Protein AF-A0A962FV79-F1 (afdb_monomer_lite)

Sequence (86 aa):
MAKSLGNLKYDQLQEFLRLLAQKLKDDSLKDAKRGRIKLATELNQAATHICAATEHIGKAWLVCKPYMGDAPSNMTQPLHIDKEIS

Secondary structure (DSSP, 8-state):
-HHHHHTS-HHHHHHHHHHHHHHHHHHHHHHHHTT-HHHHHHHHHHHHHHHHHHHHHHHHHHHHGGGSS-S-S-------------

Structure (mmCIF, N/CA/C/O backbone):
data_AF-A0A962FV79-F1
#
_entry.id   AF-A0A962FV79-F1
#
loop_
_atom_site.group_PDB
_atom_site.id
_atom_site.type_symbol
_atom_site.label_atom_id
_atom_site.label_alt_id
_atom_site.label_comp_id
_atom_site.label_asym_id
_atom_site.label_entity_id
_atom_site.label_seq_id
_atom_site.pdbx_PDB_ins_code
_atom_site.Cartn_x
_atom_site.Cartn_y
_atom_site.Cartn_z
_atom_site.occupancy
_atom_site.B_iso_or_equiv
_atom_site.auth_seq_id
_atom_site.auth_comp_id
_atom_site.auth_asym_id
_atom_site.auth_atom_id
_atom_site.pdbx_PDB_model_num
ATOM 1 N N . MET A 1 1 ? 17.160 6.716 2.424 1.00 57.28 1 MET A N 1
ATOM 2 C CA . MET A 1 1 ? 16.080 5.723 2.221 1.00 57.28 1 MET A CA 1
ATOM 3 C C . MET A 1 1 ? 15.347 5.886 0.895 1.00 57.28 1 MET A C 1
ATOM 5 O O . MET A 1 1 ? 15.328 4.927 0.144 1.00 57.28 1 MET A O 1
ATOM 9 N N . ALA A 1 2 ? 14.798 7.058 0.543 1.00 59.62 2 ALA A N 1
ATOM 10 C CA . ALA A 1 2 ? 14.125 7.227 -0.758 1.00 59.62 2 ALA A CA 1
ATOM 11 C C . ALA A 1 2 ? 15.049 6.941 -1.961 1.00 59.62 2 ALA A C 1
ATOM 13 O O . ALA A 1 2 ? 14.668 6.218 -2.869 1.00 59.62 2 ALA A O 1
ATOM 14 N N . LYS A 1 3 ? 16.306 7.412 -1.916 1.00 57.88 3 LYS A N 1
ATOM 15 C CA . LYS A 1 3 ? 17.314 7.129 -2.957 1.00 57.88 3 LYS A CA 1
ATOM 16 C C . LYS A 1 3 ? 17.665 5.639 -3.084 1.00 57.88 3 LYS A C 1
ATOM 18 O O . LYS A 1 3 ? 17.866 5.158 -4.185 1.00 57.88 3 LYS A O 1
ATOM 23 N N . SER A 1 4 ? 17.715 4.903 -1.971 1.00 55.75 4 SER A N 1
ATOM 24 C CA . SER A 1 4 ? 18.035 3.468 -1.976 1.00 55.75 4 SER A CA 1
ATOM 25 C C . SER A 1 4 ? 16.849 2.606 -2.418 1.00 55.75 4 SER A C 1
ATOM 27 O O . SER A 1 4 ? 17.056 1.597 -3.075 1.00 55.75 4 SER A O 1
ATOM 29 N N . LEU A 1 5 ? 15.615 3.026 -2.113 1.00 56.62 5 LEU A N 1
ATOM 30 C CA . LEU A 1 5 ? 14.391 2.429 -2.665 1.00 56.62 5 LEU A CA 1
ATOM 31 C C . LEU A 1 5 ? 14.213 2.764 -4.153 1.00 56.62 5 LEU A C 1
ATOM 33 O O . LEU A 1 5 ? 13.713 1.933 -4.894 1.00 56.62 5 LEU A O 1
ATOM 37 N N . GLY A 1 6 ? 14.658 3.941 -4.603 1.00 56.19 6 GLY A N 1
ATOM 38 C CA . GLY A 1 6 ? 14.662 4.327 -6.019 1.00 56.19 6 GLY A CA 1
ATOM 39 C C . GLY A 1 6 ? 15.690 3.579 -6.876 1.00 56.19 6 GLY A C 1
ATOM 40 O O . GLY A 1 6 ? 15.553 3.563 -8.092 1.00 56.19 6 GLY A O 1
ATOM 41 N N . ASN A 1 7 ? 16.686 2.939 -6.251 1.00 59.62 7 ASN A N 1
ATOM 42 C CA . ASN A 1 7 ? 17.612 2.026 -6.929 1.00 59.62 7 ASN A CA 1
ATOM 43 C C . ASN A 1 7 ? 17.031 0.616 -7.114 1.00 59.62 7 ASN A C 1
ATOM 45 O O . ASN A 1 7 ? 17.650 -0.201 -7.796 1.00 59.62 7 ASN A O 1
ATOM 49 N N . LEU A 1 8 ? 15.878 0.307 -6.508 1.00 64.25 8 LEU A N 1
ATOM 50 C CA . LEU A 1 8 ? 15.142 -0.895 -6.877 1.00 64.25 8 LEU A CA 1
ATOM 51 C C . LEU A 1 8 ? 14.645 -0.720 -8.306 1.00 64.25 8 LEU A C 1
ATOM 53 O O . LEU A 1 8 ? 14.095 0.327 -8.659 1.00 64.25 8 LEU A O 1
ATOM 57 N N . LYS A 1 9 ? 14.803 -1.765 -9.120 1.00 73.50 9 LYS A N 1
ATOM 58 C CA . LYS A 1 9 ? 14.092 -1.821 -10.394 1.00 73.50 9 LYS A CA 1
ATOM 59 C C . LYS A 1 9 ? 12.590 -1.697 -10.101 1.00 73.50 9 LYS A C 1
ATOM 61 O O . LYS A 1 9 ? 12.107 -2.094 -9.034 1.00 73.50 9 LYS A O 1
ATOM 66 N N . TYR A 1 10 ? 11.849 -1.075 -11.015 1.00 78.12 10 TYR A N 1
ATOM 67 C CA . TYR A 1 10 ? 10.443 -0.750 -10.773 1.00 78.12 10 TYR A CA 1
ATOM 68 C C . TYR A 1 10 ? 9.582 -1.994 -10.477 1.00 78.12 10 TYR A C 1
ATOM 70 O O . TYR A 1 10 ? 8.592 -1.873 -9.763 1.00 78.12 10 TYR A O 1
ATOM 78 N N . ASP A 1 11 ? 9.986 -3.181 -10.938 1.00 75.94 11 ASP A N 1
ATOM 79 C CA . ASP A 1 11 ? 9.382 -4.475 -10.595 1.00 75.94 11 ASP A CA 1
ATOM 80 C C . ASP A 1 11 ? 9.544 -4.839 -9.105 1.00 75.94 11 ASP A C 1
ATOM 82 O O . ASP A 1 11 ? 8.579 -5.216 -8.442 1.00 75.94 11 ASP A O 1
ATOM 86 N N . GLN A 1 12 ? 10.737 -4.663 -8.540 1.00 84.94 12 GLN A N 1
ATOM 87 C CA . GLN A 1 12 ? 11.020 -4.911 -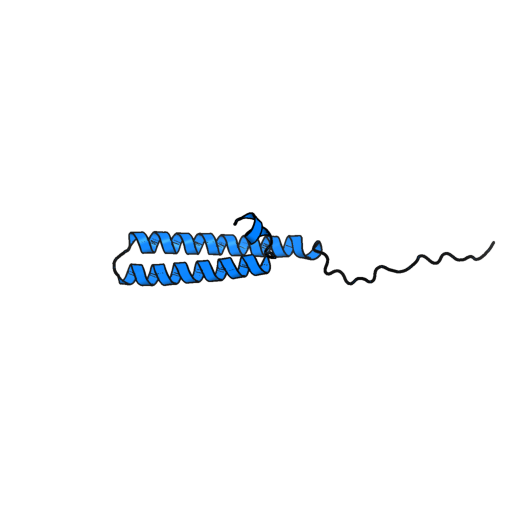7.126 1.00 84.94 12 GLN A CA 1
ATOM 88 C C . GLN A 1 12 ? 10.300 -3.904 -6.224 1.00 84.94 12 GLN A C 1
ATOM 90 O O . GLN A 1 12 ? 9.778 -4.271 -5.170 1.00 84.94 12 GLN A O 1
ATOM 95 N N . LEU A 1 13 ? 10.243 -2.635 -6.640 1.00 89.12 13 LEU A N 1
ATOM 96 C CA . LEU A 1 13 ? 9.482 -1.612 -5.924 1.00 89.12 13 LEU A CA 1
ATOM 97 C C . LEU A 1 13 ? 7.977 -1.909 -5.969 1.00 89.12 13 LEU A C 1
ATOM 99 O O . LEU A 1 13 ? 7.300 -1.786 -4.949 1.00 89.12 13 LEU A O 1
ATOM 103 N N . GLN A 1 14 ? 7.460 -2.332 -7.125 1.00 90.62 14 GLN A N 1
ATOM 104 C CA . GLN A 1 14 ? 6.067 -2.745 -7.281 1.00 90.62 14 GLN A CA 1
ATOM 105 C C . GLN A 1 14 ? 5.729 -3.905 -6.335 1.00 90.62 14 GLN A C 1
ATOM 107 O O . GLN A 1 14 ? 4.726 -3.850 -5.623 1.00 90.62 14 GLN A O 1
ATOM 112 N N . GLU A 1 15 ? 6.586 -4.924 -6.270 1.00 90.31 15 GLU A N 1
ATOM 113 C CA . GLU A 1 15 ? 6.370 -6.073 -5.389 1.00 90.31 15 GLU A CA 1
ATOM 114 C C . GLU A 1 15 ? 6.407 -5.682 -3.905 1.00 90.31 15 GLU A C 1
ATOM 116 O O . GLU A 1 15 ? 5.531 -6.077 -3.132 1.00 90.31 15 GLU A O 1
ATOM 121 N N . PHE A 1 16 ? 7.359 -4.836 -3.504 1.00 92.75 16 PHE A N 1
ATOM 122 C CA . PHE A 1 16 ? 7.417 -4.316 -2.138 1.00 92.75 16 PHE A CA 1
ATOM 123 C C . PHE A 1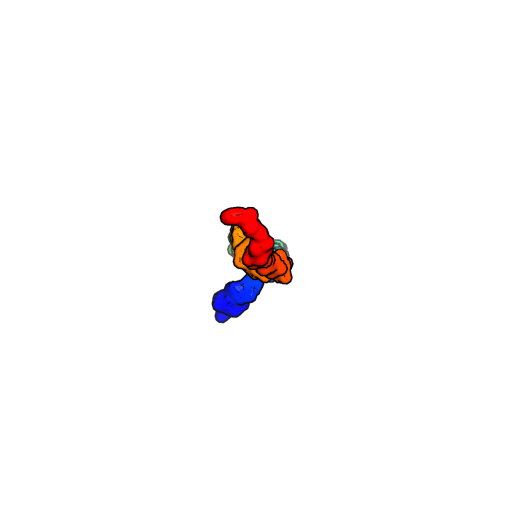 16 ? 6.129 -3.579 -1.743 1.00 92.75 16 PHE A C 1
ATOM 125 O O . PHE A 1 16 ? 5.565 -3.840 -0.677 1.00 92.75 16 PHE A O 1
ATOM 132 N N . LEU A 1 17 ? 5.639 -2.676 -2.597 1.00 94.75 17 LEU A N 1
ATOM 133 C CA . LEU A 1 17 ? 4.429 -1.902 -2.314 1.00 94.75 17 LEU A CA 1
ATOM 134 C C . LEU A 1 17 ? 3.181 -2.790 -2.265 1.00 94.75 17 LEU A C 1
ATOM 136 O O . LEU A 1 17 ? 2.339 -2.599 -1.385 1.00 94.75 17 LEU A O 1
ATOM 140 N N . ARG A 1 18 ? 3.095 -3.811 -3.126 1.00 95.81 18 ARG A N 1
ATOM 141 C CA . ARG A 1 18 ? 2.024 -4.817 -3.089 1.00 95.81 18 ARG A CA 1
ATOM 142 C C . ARG A 1 18 ? 1.987 -5.549 -1.746 1.00 95.81 18 ARG A C 1
ATOM 144 O O . ARG A 1 18 ? 0.927 -5.649 -1.127 1.00 95.81 18 ARG A O 1
ATOM 151 N N . LEU A 1 19 ? 3.139 -6.035 -1.279 1.00 97.25 19 LEU A N 1
ATOM 152 C CA . LEU A 1 19 ? 3.254 -6.735 0.005 1.00 97.25 19 LEU A CA 1
ATOM 153 C C . LEU A 1 19 ? 2.920 -5.816 1.187 1.00 97.25 19 LEU A C 1
ATOM 155 O O . LEU A 1 19 ? 2.218 -6.224 2.116 1.00 97.25 19 LEU A O 1
ATOM 159 N N . LEU A 1 20 ? 3.370 -4.560 1.140 1.00 97.38 20 LEU A N 1
ATOM 160 C CA . LEU A 1 20 ? 3.063 -3.561 2.160 1.00 97.38 20 LEU A CA 1
ATOM 161 C C . LEU A 1 20 ? 1.560 -3.249 2.221 1.00 97.38 20 LEU A C 1
ATOM 163 O O . LEU A 1 20 ? 0.984 -3.253 3.310 1.00 97.38 20 LEU A O 1
ATOM 167 N N . ALA A 1 21 ? 0.912 -3.030 1.073 1.00 98.44 21 ALA A N 1
ATOM 168 C CA . ALA A 1 21 ? -0.530 -2.800 1.001 1.00 98.44 21 ALA A CA 1
ATOM 169 C C . ALA A 1 21 ?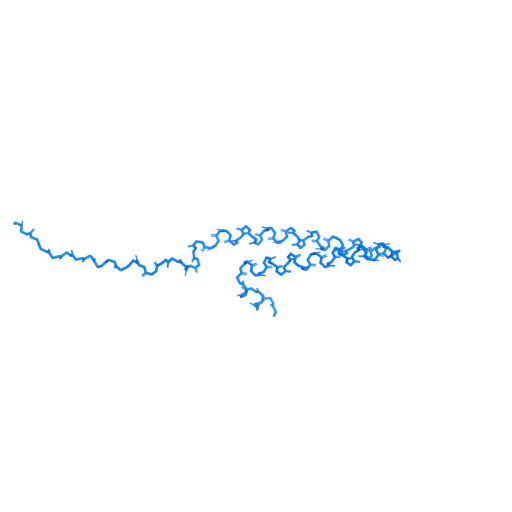 -1.319 -3.981 1.586 1.00 98.44 21 ALA A C 1
ATOM 171 O O . ALA A 1 21 ? -2.233 -3.773 2.387 1.00 98.44 21 ALA A O 1
ATOM 172 N N . GLN A 1 22 ? -0.932 -5.218 1.252 1.00 98.31 22 GLN A N 1
ATOM 173 C CA . GLN A 1 22 ? -1.571 -6.417 1.796 1.00 98.31 22 GLN A CA 1
ATOM 174 C C . GLN A 1 22 ? -1.452 -6.477 3.323 1.00 98.31 22 GLN A C 1
ATOM 176 O O . GLN A 1 22 ? -2.452 -6.675 4.011 1.00 98.31 22 GLN A O 1
ATOM 181 N N . LYS A 1 23 ? -0.255 -6.230 3.868 1.00 98.50 23 LYS A N 1
ATOM 182 C CA . LYS A 1 23 ? -0.043 -6.225 5.318 1.00 98.50 23 LYS A CA 1
ATOM 183 C C . LYS A 1 23 ? -0.919 -5.184 6.025 1.00 98.50 23 LYS A C 1
ATOM 185 O O . LYS A 1 23 ? -1.523 -5.492 7.051 1.00 98.50 23 LYS A O 1
ATOM 190 N N . LEU A 1 24 ? -0.996 -3.960 5.495 1.00 98.69 24 LEU A N 1
ATOM 191 C CA . LEU A 1 24 ? -1.819 -2.893 6.081 1.00 98.69 24 LEU A CA 1
ATOM 192 C C . LEU A 1 24 ? -3.311 -3.239 6.051 1.00 98.69 24 LEU A C 1
ATOM 194 O O . LEU A 1 24 ? -4.021 -2.971 7.020 1.00 98.69 24 LEU A O 1
ATOM 198 N N . LYS A 1 25 ? -3.778 -3.884 4.978 1.00 98.69 25 LYS A N 1
ATOM 199 C CA . LYS A 1 25 ? -5.150 -4.388 4.881 1.00 98.69 25 LYS A CA 1
ATOM 200 C C . LYS A 1 25 ? -5.433 -5.464 5.933 1.00 98.69 25 LYS A C 1
ATOM 202 O O . LYS A 1 25 ? -6.457 -5.402 6.610 1.00 98.69 25 LYS A O 1
ATOM 207 N N . ASP A 1 26 ? -4.520 -6.413 6.123 1.00 98.62 26 ASP A N 1
ATOM 208 C CA . ASP A 1 26 ? -4.672 -7.462 7.138 1.00 98.62 26 ASP A CA 1
ATOM 209 C C . ASP A 1 26 ? -4.705 -6.881 8.557 1.00 98.62 26 ASP A C 1
ATOM 211 O O . ASP A 1 26 ? -5.501 -7.309 9.396 1.00 98.62 26 ASP A O 1
ATOM 215 N N . ASP A 1 27 ? -3.859 -5.889 8.832 1.00 98.62 27 ASP A N 1
ATOM 216 C CA . ASP A 1 27 ? -3.819 -5.215 10.128 1.00 98.62 27 ASP A CA 1
ATOM 217 C C . ASP A 1 27 ? -5.073 -4.357 10.359 1.00 98.62 27 ASP A C 1
ATOM 219 O O . ASP A 1 27 ? -5.655 -4.425 11.442 1.00 98.62 27 ASP A O 1
ATOM 223 N N . SER A 1 28 ? -5.584 -3.682 9.322 1.00 98.69 28 SER A N 1
ATOM 224 C CA . SER A 1 28 ? -6.889 -3.012 9.363 1.00 98.69 28 SER A CA 1
ATOM 225 C C . SER A 1 28 ? -8.013 -3.970 9.777 1.00 98.69 28 SER A C 1
ATOM 227 O O . SER A 1 28 ? -8.782 -3.672 10.692 1.00 98.69 28 SER A O 1
ATOM 229 N N . LEU A 1 29 ? -8.080 -5.164 9.176 1.00 98.62 29 LEU A N 1
ATOM 230 C CA . LEU A 1 29 ? -9.095 -6.167 9.517 1.00 98.62 29 LEU A CA 1
ATOM 231 C C . LEU A 1 29 ? -8.963 -6.656 10.967 1.00 98.62 29 LEU A C 1
ATOM 233 O O . LEU A 1 29 ? -9.973 -6.847 11.651 1.00 98.62 29 LEU A O 1
ATOM 237 N N . LYS A 1 30 ? -7.733 -6.854 11.460 1.00 98.62 30 LYS A N 1
ATOM 238 C CA . LYS A 1 30 ? -7.485 -7.209 12.869 1.00 98.62 30 LYS A CA 1
ATOM 239 C C . LYS A 1 30 ? -7.935 -6.090 13.809 1.00 98.62 30 LYS A C 1
ATOM 241 O O . LYS A 1 30 ? -8.487 -6.380 14.869 1.00 98.62 30 LYS A O 1
ATOM 246 N N . ASP A 1 31 ? -7.727 -4.834 13.430 1.00 98.44 31 ASP A N 1
ATOM 247 C CA . ASP A 1 31 ? -8.102 -3.670 14.231 1.00 98.44 31 ASP A CA 1
ATOM 248 C C . ASP A 1 31 ? -9.601 -3.416 14.254 1.00 98.44 31 ASP A C 1
ATOM 250 O O . ASP A 1 31 ? -10.152 -3.147 15.325 1.00 98.44 31 ASP A O 1
ATOM 254 N N . ALA A 1 32 ? -10.280 -3.620 13.127 1.00 98.31 32 ALA A N 1
ATOM 255 C CA . ALA A 1 32 ? -11.733 -3.584 13.058 1.00 98.31 32 ALA A CA 1
ATOM 256 C C . ALA A 1 32 ? -12.350 -4.634 13.996 1.00 98.31 32 ALA A C 1
ATOM 258 O O . ALA A 1 32 ? -13.218 -4.305 14.804 1.00 98.31 32 ALA A O 1
ATOM 259 N N . LYS A 1 33 ? -11.827 -5.872 13.981 1.00 98.44 33 LYS A N 1
ATOM 260 C CA . LYS A 1 33 ? -12.257 -6.955 14.888 1.00 98.44 33 LYS A CA 1
ATOM 261 C C . LYS A 1 33 ? -12.033 -6.638 16.371 1.00 98.44 33 LYS A C 1
ATOM 263 O O . LYS A 1 33 ? -12.738 -7.176 17.215 1.00 98.44 33 LYS A O 1
ATOM 268 N N . ARG A 1 34 ? -11.068 -5.772 16.696 1.00 98.38 34 ARG A N 1
ATOM 269 C CA . ARG A 1 34 ? -10.768 -5.311 18.066 1.00 98.38 34 ARG A CA 1
ATOM 270 C C . ARG A 1 34 ? -11.521 -4.029 18.452 1.00 98.38 34 ARG A C 1
ATOM 272 O O . ARG A 1 34 ? -11.229 -3.457 19.496 1.00 98.38 34 ARG A O 1
ATOM 279 N N . GLY A 1 35 ? -12.438 -3.542 17.612 1.00 98.38 35 GLY A N 1
ATOM 280 C CA . GLY A 1 35 ? -13.202 -2.313 17.855 1.00 98.38 35 GLY A CA 1
ATOM 281 C C . GLY A 1 35 ? -12.420 -1.014 17.620 1.00 98.38 35 GLY A C 1
ATOM 282 O O . GLY A 1 35 ? -12.927 0.073 17.889 1.00 98.38 35 GLY A O 1
ATOM 283 N N . ARG A 1 36 ? -11.196 -1.082 17.079 1.00 98.19 36 ARG A N 1
ATOM 284 C CA . ARG A 1 36 ? -10.346 0.086 16.788 1.00 98.19 36 ARG A CA 1
ATOM 285 C C . ARG A 1 36 ? -10.686 0.683 15.421 1.00 98.19 36 ARG A C 1
ATOM 287 O O . ARG A 1 36 ? -9.836 0.760 14.540 1.00 98.19 36 ARG A O 1
ATOM 294 N N . ILE A 1 37 ? -11.940 1.103 15.247 1.00 98.44 37 ILE A N 1
ATOM 295 C CA . ILE A 1 37 ? -12.511 1.448 13.933 1.00 98.44 37 ILE A CA 1
ATOM 296 C C . ILE A 1 37 ? -11.744 2.569 13.226 1.00 98.44 37 ILE A C 1
ATOM 298 O O . ILE A 1 37 ? -11.413 2.417 12.059 1.00 98.44 37 ILE A O 1
ATOM 302 N N . LYS A 1 38 ? -11.396 3.661 13.923 1.00 98.62 38 LYS A N 1
ATOM 303 C CA . LYS A 1 38 ? -10.640 4.770 13.309 1.00 98.62 38 LYS A CA 1
ATOM 304 C C . LYS A 1 38 ? -9.289 4.302 12.761 1.00 98.62 38 LYS A C 1
ATOM 306 O O . LYS A 1 38 ? -8.978 4.567 11.611 1.00 98.62 38 LYS A O 1
ATOM 311 N N . LEU A 1 39 ? -8.529 3.546 13.557 1.00 98.25 39 LEU A N 1
ATOM 312 C CA . LEU A 1 39 ? -7.239 2.996 13.132 1.00 98.25 39 LEU A CA 1
ATOM 313 C C . LEU A 1 39 ? -7.402 2.039 11.945 1.00 98.25 39 LEU A C 1
ATOM 315 O O . LEU A 1 39 ? -6.663 2.138 10.972 1.00 98.25 39 LEU A O 1
ATOM 319 N N . ALA A 1 40 ? -8.398 1.153 12.002 1.00 98.69 40 ALA A N 1
ATOM 320 C CA . ALA A 1 40 ? -8.705 0.252 10.900 1.00 98.69 40 ALA A CA 1
ATOM 321 C C . ALA A 1 40 ? -9.015 1.017 9.604 1.00 98.69 40 ALA A C 1
ATOM 323 O O . ALA A 1 40 ? -8.509 0.644 8.544 1.00 98.69 40 ALA A O 1
ATOM 324 N N . THR A 1 41 ? -9.791 2.100 9.683 1.00 98.69 41 THR A N 1
ATOM 325 C CA . THR A 1 41 ? -10.103 2.959 8.536 1.00 98.69 41 THR A CA 1
ATOM 326 C C . THR A 1 41 ? -8.841 3.565 7.933 1.00 98.69 41 THR A C 1
ATOM 328 O O . THR A 1 41 ? -8.617 3.394 6.736 1.00 98.69 41 THR A O 1
ATOM 331 N N . GLU A 1 42 ? -7.989 4.194 8.745 1.00 98.81 42 GLU A N 1
ATOM 332 C CA . GLU A 1 42 ? -6.745 4.813 8.264 1.00 98.81 42 GLU A CA 1
ATOM 333 C C . GLU A 1 42 ? -5.801 3.779 7.627 1.00 98.81 42 GLU A C 1
ATOM 335 O O . GLU A 1 42 ? -5.255 4.004 6.547 1.00 98.81 42 GLU A O 1
ATOM 340 N N . LEU A 1 43 ? -5.656 2.595 8.236 1.00 98.69 43 LEU A N 1
ATOM 341 C CA . LEU A 1 43 ? -4.836 1.510 7.685 1.00 98.69 43 LEU A CA 1
ATOM 342 C C . LEU A 1 43 ? -5.378 0.992 6.346 1.00 98.69 43 LEU A C 1
ATOM 344 O O . LEU A 1 43 ? -4.602 0.724 5.427 1.00 98.69 43 LEU A O 1
ATOM 348 N N . ASN A 1 44 ? -6.701 0.874 6.209 1.00 98.69 44 ASN A N 1
ATOM 349 C CA . ASN A 1 44 ? -7.319 0.447 4.956 1.00 98.69 44 ASN A CA 1
ATOM 350 C C . ASN A 1 44 ? -7.178 1.508 3.854 1.00 98.69 44 ASN A C 1
ATOM 352 O O . ASN A 1 44 ? -6.936 1.167 2.694 1.00 98.69 44 ASN A O 1
ATOM 356 N N . GLN A 1 45 ? -7.299 2.793 4.199 1.00 98.81 45 GLN A N 1
ATOM 357 C CA . GLN A 1 45 ? -7.056 3.889 3.259 1.00 98.81 45 GLN A CA 1
ATOM 358 C C . GLN A 1 45 ? -5.595 3.911 2.803 1.00 98.81 45 GLN A C 1
ATOM 360 O O . GLN A 1 45 ? -5.331 3.963 1.602 1.00 98.81 45 GLN A O 1
ATOM 365 N N . ALA A 1 46 ? -4.644 3.764 3.730 1.00 98.75 46 ALA A N 1
ATOM 366 C CA . ALA A 1 46 ? -3.228 3.651 3.398 1.00 98.75 46 ALA A CA 1
ATOM 367 C C . ALA A 1 46 ? -2.958 2.464 2.457 1.00 98.75 46 ALA A C 1
ATOM 369 O O . ALA A 1 46 ? -2.314 2.638 1.422 1.00 98.75 46 ALA A O 1
ATOM 370 N N . ALA A 1 47 ? -3.509 1.281 2.753 1.00 98.56 47 ALA A N 1
ATOM 371 C CA . ALA A 1 47 ? -3.419 0.114 1.873 1.00 98.56 47 ALA A CA 1
ATOM 372 C C . ALA A 1 47 ? -3.965 0.405 0.463 1.00 98.56 47 ALA A C 1
ATOM 374 O O . ALA A 1 47 ? -3.332 0.052 -0.532 1.00 98.56 47 ALA A O 1
ATOM 375 N N . THR A 1 48 ? -5.109 1.090 0.376 1.00 98.62 48 THR A N 1
ATOM 376 C CA . THR A 1 48 ? -5.755 1.464 -0.892 1.00 98.62 48 THR A CA 1
ATOM 377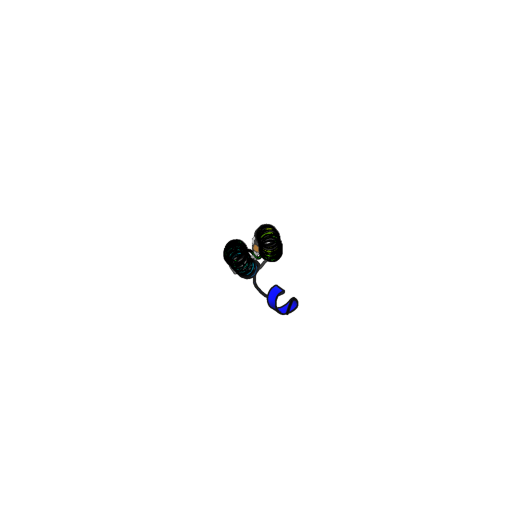 C C . THR A 1 48 ? -4.873 2.402 -1.716 1.00 98.62 48 THR A C 1
ATOM 379 O O . THR A 1 48 ? -4.637 2.152 -2.898 1.00 98.62 48 THR A O 1
ATOM 382 N N . HIS A 1 49 ? -4.325 3.449 -1.099 1.00 98.62 49 HIS A N 1
ATOM 383 C CA . HIS A 1 49 ? -3.455 4.401 -1.790 1.00 98.62 49 HIS A CA 1
ATOM 384 C C . HIS A 1 49 ? -2.127 3.778 -2.229 1.00 98.62 49 HIS A C 1
ATOM 386 O O . HIS A 1 49 ? -1.657 4.057 -3.331 1.00 98.62 49 HIS A O 1
ATOM 392 N N . ILE A 1 50 ? -1.543 2.890 -1.420 1.00 97.94 50 ILE A N 1
ATOM 393 C CA . ILE A 1 50 ? -0.331 2.155 -1.804 1.00 97.94 50 ILE A CA 1
ATOM 394 C C . ILE A 1 50 ? -0.622 1.190 -2.958 1.00 97.94 50 ILE A C 1
ATOM 396 O O . ILE A 1 50 ? 0.190 1.079 -3.877 1.00 97.94 50 ILE A O 1
ATOM 400 N N . CYS A 1 51 ? -1.782 0.531 -2.962 1.00 97.50 51 CYS A N 1
ATOM 401 C CA . CYS A 1 51 ? -2.205 -0.319 -4.074 1.00 97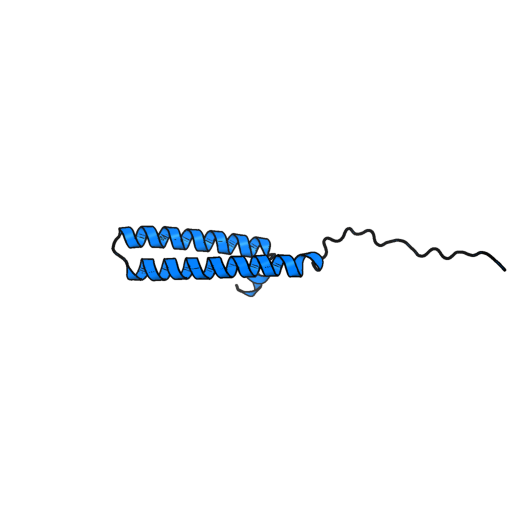.50 51 CYS A CA 1
ATOM 402 C C . CYS A 1 51 ? -2.303 0.488 -5.380 1.00 97.50 51 CYS A C 1
ATOM 404 O O . CYS A 1 51 ? -1.709 0.102 -6.383 1.00 97.50 51 CYS A O 1
ATOM 406 N N . ALA A 1 52 ? -2.933 1.667 -5.349 1.00 97.75 52 ALA A N 1
ATOM 407 C CA . ALA A 1 52 ? -2.974 2.565 -6.504 1.00 97.75 52 ALA A CA 1
ATOM 408 C C . ALA A 1 52 ? -1.565 3.011 -6.948 1.00 97.75 52 ALA A C 1
ATOM 410 O O . ALA A 1 52 ? -1.238 2.972 -8.135 1.00 97.75 52 ALA A O 1
ATOM 411 N N . ALA A 1 53 ? -0.685 3.374 -6.007 1.00 95.81 53 ALA A N 1
ATOM 412 C CA . ALA A 1 53 ? 0.703 3.728 -6.316 1.00 95.81 53 ALA A CA 1
ATOM 413 C C . ALA A 1 53 ? 1.469 2.567 -6.979 1.00 95.81 53 ALA A C 1
ATOM 415 O O . ALA A 1 53 ? 2.236 2.786 -7.917 1.00 95.81 53 ALA A O 1
ATOM 416 N N . THR A 1 54 ? 1.217 1.332 -6.538 1.00 94.44 54 THR A N 1
ATOM 417 C CA . THR A 1 54 ? 1.787 0.104 -7.112 1.00 94.44 54 THR A CA 1
ATOM 418 C C . THR A 1 54 ? 1.410 -0.044 -8.588 1.00 94.44 54 THR A C 1
ATOM 420 O O . THR A 1 54 ? 2.271 -0.337 -9.417 1.00 94.44 54 THR A O 1
ATOM 423 N N . GLU A 1 55 ? 0.149 0.214 -8.946 1.00 94.69 55 GLU A N 1
ATOM 424 C CA . GLU A 1 55 ? -0.308 0.180 -10.341 1.00 94.69 55 GLU A CA 1
ATOM 425 C C . GLU A 1 55 ? 0.375 1.247 -11.203 1.00 94.69 55 GLU A C 1
ATOM 427 O O . GLU A 1 55 ? 0.793 0.969 -12.329 1.00 94.69 55 GLU A O 1
ATOM 432 N N . HIS A 1 56 ? 0.516 2.470 -10.684 1.00 95.19 56 HIS A N 1
ATOM 433 C CA . HIS A 1 56 ? 1.212 3.547 -11.390 1.00 95.19 56 HIS A CA 1
ATOM 434 C C . HIS A 1 56 ? 2.698 3.235 -11.601 1.00 95.19 56 HIS A C 1
ATOM 436 O O . HIS A 1 56 ? 3.223 3.484 -12.685 1.00 95.19 56 HIS A O 1
ATOM 442 N N . ILE A 1 57 ? 3.360 2.639 -10.609 1.00 90.38 57 ILE A N 1
ATOM 443 C CA . ILE A 1 57 ? 4.758 2.204 -10.715 1.00 90.38 57 ILE A CA 1
ATOM 444 C C . ILE A 1 57 ? 4.913 1.070 -11.732 1.00 90.38 57 ILE A C 1
ATOM 446 O O . ILE A 1 57 ? 5.824 1.121 -12.556 1.00 90.38 57 ILE A O 1
ATOM 450 N N . GLY A 1 58 ? 3.994 0.100 -11.752 1.00 88.81 58 GLY A N 1
ATOM 451 C CA . GLY A 1 58 ? 3.979 -0.948 -12.775 1.00 88.81 58 GLY A CA 1
ATOM 452 C C . GLY A 1 58 ? 3.818 -0.380 -14.189 1.00 88.81 58 GLY A C 1
ATOM 453 O O . GLY A 1 58 ? 4.516 -0.793 -15.112 1.00 88.81 58 GLY A O 1
ATOM 454 N N . LYS A 1 59 ? 2.963 0.634 -14.371 1.00 90.94 59 LYS A N 1
ATOM 455 C CA . LYS A 1 59 ? 2.842 1.352 -15.653 1.00 90.94 59 LYS A CA 1
ATOM 456 C C . LYS A 1 59 ? 4.135 2.091 -16.014 1.00 90.94 59 LYS A C 1
ATOM 458 O O . LYS A 1 59 ? 4.566 2.016 -17.160 1.00 90.94 59 LYS A O 1
ATOM 463 N N . ALA A 1 60 ? 4.776 2.753 -15.050 1.00 89.06 60 ALA A N 1
ATOM 464 C CA . ALA A 1 60 ? 6.060 3.419 -15.265 1.00 89.06 60 ALA A CA 1
ATOM 465 C C . ALA A 1 60 ? 7.156 2.428 -15.698 1.00 89.06 60 ALA A C 1
ATOM 467 O O . ALA A 1 60 ? 7.906 2.727 -16.626 1.00 89.06 60 ALA A O 1
ATOM 468 N N . TRP A 1 61 ? 7.188 1.226 -15.107 1.00 86.31 61 TRP A N 1
ATOM 469 C CA . TRP A 1 61 ? 8.088 0.149 -15.527 1.00 86.31 61 TRP A CA 1
ATOM 470 C C . TRP A 1 61 ? 7.903 -0.217 -16.998 1.00 86.31 61 TRP A C 1
ATOM 472 O O . TRP A 1 61 ? 8.879 -0.293 -17.736 1.00 86.31 61 TRP A O 1
ATOM 482 N N . LEU A 1 62 ? 6.659 -0.416 -17.444 1.00 86.50 62 LEU A N 1
ATOM 483 C CA . LEU A 1 62 ? 6.370 -0.769 -18.838 1.00 86.50 62 LEU A CA 1
ATOM 484 C C . LEU A 1 62 ? 6.859 0.301 -19.821 1.00 86.50 62 LEU A C 1
ATOM 486 O O . LEU A 1 62 ? 7.305 -0.040 -20.914 1.00 86.50 62 LEU A O 1
ATOM 490 N N . VAL A 1 63 ? 6.813 1.575 -19.420 1.00 89.06 63 VAL A N 1
ATOM 491 C CA . VAL A 1 63 ? 7.307 2.700 -20.224 1.00 89.06 63 VAL A CA 1
ATOM 492 C C . VAL A 1 63 ? 8.835 2.729 -20.274 1.00 89.06 63 VAL A C 1
ATOM 494 O O . VAL A 1 63 ? 9.401 2.937 -21.343 1.00 89.06 63 VAL A O 1
ATOM 497 N N . CYS A 1 64 ? 9.526 2.528 -19.148 1.00 83.62 64 CYS A N 1
ATOM 498 C CA . CYS A 1 64 ? 10.982 2.679 -19.102 1.00 83.62 64 CYS A CA 1
ATOM 499 C C . CYS A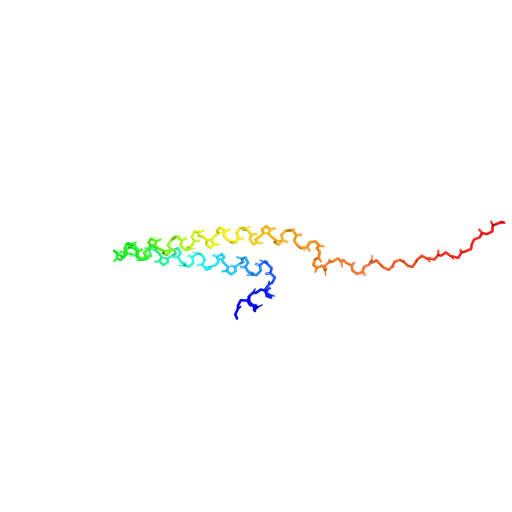 1 64 ? 11.753 1.406 -19.484 1.00 83.62 64 CYS A C 1
ATOM 501 O O . CYS A 1 64 ? 12.875 1.512 -19.976 1.00 83.62 64 CYS A O 1
ATOM 503 N N . LYS A 1 65 ? 11.172 0.212 -19.291 1.00 82.56 65 LYS A N 1
ATOM 504 C CA . LYS A 1 65 ? 11.818 -1.092 -19.526 1.00 82.56 65 LYS A CA 1
ATOM 505 C C . LYS A 1 65 ? 12.491 -1.208 -20.905 1.00 82.56 65 LYS A C 1
ATOM 507 O O . LYS A 1 65 ? 13.630 -1.672 -20.932 1.00 82.56 65 LYS A O 1
ATOM 512 N N . PRO A 1 66 ? 11.887 -0.768 -22.031 1.00 84.06 66 PRO A N 1
ATOM 513 C CA . PRO A 1 66 ? 12.528 -0.846 -23.350 1.00 84.06 66 PRO A CA 1
ATOM 514 C C . PRO A 1 66 ? 13.831 -0.042 -23.469 1.00 84.06 66 PRO A C 1
ATOM 516 O O . PRO A 1 66 ? 14.675 -0.359 -24.300 1.00 84.06 66 PRO A O 1
ATOM 519 N N . TYR A 1 67 ? 14.010 0.981 -22.632 1.00 83.75 67 TYR A N 1
ATOM 520 C CA . TYR A 1 67 ? 15.165 1.880 -22.652 1.00 83.75 67 TYR A CA 1
ATOM 521 C C . TYR A 1 67 ? 16.238 1.505 -21.619 1.00 83.75 67 TYR A C 1
ATOM 523 O O . TYR A 1 67 ? 17.298 2.123 -21.586 1.00 83.75 67 TYR A O 1
ATOM 531 N N . MET A 1 68 ? 15.984 0.500 -20.773 1.00 73.06 68 MET A N 1
ATOM 532 C CA . MET A 1 68 ? 16.860 0.120 -19.655 1.00 73.06 68 MET A CA 1
ATOM 533 C C . MET A 1 68 ? 17.922 -0.937 -19.999 1.00 73.06 68 MET A C 1
ATOM 535 O O . MET A 1 68 ? 18.563 -1.465 -19.097 1.00 73.06 68 MET A O 1
ATOM 539 N N . GLY A 1 69 ? 18.173 -1.189 -21.287 1.00 64.25 69 GLY A N 1
ATOM 540 C CA . GLY A 1 69 ? 19.390 -1.872 -21.730 1.00 64.25 69 GLY A CA 1
ATOM 541 C C . GLY A 1 69 ? 19.491 -3.354 -21.356 1.00 64.25 69 GLY A C 1
ATOM 542 O O . GLY A 1 69 ? 20.521 -3.767 -20.850 1.00 64.25 69 GLY A O 1
ATOM 543 N N . ASP A 1 70 ? 18.467 -4.151 -21.672 1.00 55.59 70 ASP A N 1
ATOM 544 C CA . ASP A 1 70 ? 18.611 -5.602 -21.921 1.00 55.59 70 ASP A CA 1
ATOM 545 C C . ASP A 1 70 ? 18.421 -5.898 -23.426 1.00 55.59 70 ASP A C 1
ATOM 547 O O . ASP A 1 70 ? 17.891 -6.933 -23.833 1.00 55.59 70 ASP A O 1
ATOM 551 N N . ALA A 1 71 ? 18.806 -4.952 -24.291 1.00 48.41 71 ALA A N 1
ATOM 552 C CA . ALA A 1 71 ? 18.922 -5.239 -25.714 1.00 48.41 71 ALA A CA 1
ATOM 553 C C . ALA A 1 71 ? 20.083 -6.232 -25.896 1.00 48.41 71 ALA A C 1
ATOM 555 O O . ALA A 1 71 ? 21.161 -5.982 -25.348 1.00 48.41 71 ALA A O 1
ATOM 556 N N . PRO A 1 72 ? 19.906 -7.347 -26.632 1.00 47.97 72 PRO A N 1
ATOM 557 C CA . PRO A 1 72 ? 21.014 -8.245 -26.909 1.00 47.97 72 PRO A CA 1
ATOM 558 C C . PRO A 1 72 ? 22.156 -7.441 -27.528 1.00 47.97 72 PRO A C 1
ATOM 560 O O . PRO A 1 72 ? 21.953 -6.661 -28.460 1.00 47.97 72 PRO A O 1
ATOM 563 N N . SER A 1 73 ? 23.353 -7.641 -26.984 1.00 51.56 73 SER A N 1
ATOM 564 C CA . SER A 1 73 ? 24.634 -7.109 -27.443 1.00 51.56 73 SER A CA 1
ATOM 565 C C . SER A 1 73 ? 25.017 -7.676 -28.816 1.00 51.56 73 SER A C 1
ATOM 567 O O . SER A 1 73 ? 26.057 -8.309 -28.970 1.00 51.56 73 SER A O 1
ATOM 569 N N . ASN A 1 74 ? 24.156 -7.505 -29.816 1.00 50.69 74 ASN A N 1
ATOM 570 C CA . ASN A 1 74 ? 24.444 -7.850 -31.196 1.00 50.69 74 ASN A CA 1
ATOM 571 C C . ASN A 1 74 ? 23.911 -6.777 -32.151 1.00 50.69 74 ASN A C 1
ATOM 573 O O . ASN A 1 74 ? 23.073 -7.019 -33.013 1.00 50.69 74 ASN A O 1
ATOM 577 N N . MET A 1 75 ? 24.428 -5.564 -31.972 1.00 47.41 75 MET A N 1
ATOM 578 C CA . MET A 1 75 ? 24.595 -4.599 -33.056 1.00 47.41 75 MET A CA 1
ATOM 579 C C . MET A 1 75 ? 26.092 -4.321 -33.237 1.00 47.41 75 MET A C 1
ATOM 581 O O . MET A 1 75 ? 26.553 -3.189 -33.166 1.00 47.41 75 MET A O 1
ATOM 585 N N . THR A 1 76 ? 26.870 -5.379 -33.456 1.00 52.72 76 THR A N 1
ATOM 586 C CA . THR A 1 76 ? 28.136 -5.287 -34.190 1.00 52.72 76 THR A CA 1
ATOM 587 C C . THR A 1 76 ? 27.941 -6.011 -35.508 1.00 52.72 76 THR A C 1
ATOM 589 O O . THR A 1 76 ? 28.318 -7.168 -35.657 1.00 52.72 76 THR A O 1
ATOM 592 N N . GLN A 1 77 ? 27.336 -5.324 -36.474 1.00 49.09 77 GLN A N 1
ATOM 593 C CA . GLN A 1 77 ? 27.719 -5.556 -37.859 1.00 49.09 77 GLN A CA 1
ATOM 594 C C . GLN A 1 77 ? 28.663 -4.422 -38.260 1.00 49.09 77 GLN A C 1
ATOM 596 O O . GLN A 1 77 ? 28.238 -3.265 -38.273 1.00 49.09 77 GLN A O 1
ATOM 601 N N . PRO A 1 78 ? 29.947 -4.705 -38.538 1.00 46.41 78 PRO A N 1
ATOM 602 C CA . PRO A 1 78 ? 30.778 -3.733 -39.220 1.00 46.41 78 PRO A CA 1
ATOM 603 C C . PRO A 1 78 ? 30.200 -3.535 -40.624 1.00 46.41 78 PRO A C 1
ATOM 605 O O . PRO A 1 78 ? 29.990 -4.503 -41.355 1.00 46.41 78 PRO A O 1
ATOM 608 N N . LEU A 1 79 ? 29.948 -2.282 -41.005 1.00 45.50 79 LEU A N 1
ATOM 609 C CA . LEU A 1 79 ? 29.803 -1.905 -42.409 1.00 45.50 79 LEU A CA 1
ATOM 610 C C . LEU A 1 79 ? 31.147 -2.185 -43.089 1.00 45.50 79 LEU A C 1
ATOM 612 O O . LEU A 1 79 ? 32.051 -1.353 -43.106 1.00 45.50 79 LEU A O 1
ATOM 616 N N . HIS A 1 80 ? 31.288 -3.406 -43.592 1.00 48.16 80 HIS A N 1
ATOM 617 C CA . HIS A 1 80 ? 32.309 -3.773 -44.551 1.00 48.16 80 HIS A CA 1
ATOM 618 C C . HIS A 1 80 ? 31.878 -3.155 -45.885 1.00 48.16 80 HIS A C 1
ATOM 620 O O . HIS A 1 80 ? 31.046 -3.712 -46.595 1.00 48.16 80 HIS A O 1
ATOM 626 N N . ILE A 1 81 ? 32.374 -1.954 -46.184 1.00 52.28 81 ILE A N 1
ATOM 627 C CA . ILE A 1 81 ? 32.400 -1.456 -47.559 1.00 52.28 81 ILE A CA 1
ATOM 628 C C . ILE A 1 81 ? 33.829 -1.648 -48.046 1.00 52.28 81 ILE A C 1
ATOM 630 O O . ILE A 1 81 ? 34.637 -0.725 -48.011 1.00 52.28 81 ILE A O 1
ATOM 634 N N . ASP A 1 82 ? 34.128 -2.867 -48.483 1.00 48.38 82 ASP A N 1
ATOM 635 C CA . ASP A 1 82 ? 35.209 -3.090 -49.430 1.00 48.38 82 ASP A CA 1
ATOM 636 C C . ASP A 1 82 ? 34.593 -3.258 -50.824 1.00 48.38 82 ASP A C 1
ATOM 638 O O . ASP A 1 82 ? 33.852 -4.200 -51.080 1.00 48.38 82 ASP A O 1
ATOM 642 N N . LYS A 1 83 ? 34.884 -2.240 -51.649 1.00 52.56 83 LYS A N 1
ATOM 643 C CA . LYS A 1 83 ? 35.150 -2.218 -53.100 1.00 52.56 83 LYS A CA 1
ATOM 644 C C . LYS A 1 83 ? 34.337 -3.149 -54.008 1.00 52.56 83 LYS A C 1
ATOM 646 O O . LYS A 1 83 ? 34.463 -4.348 -53.868 1.00 52.56 83 LYS A O 1
ATOM 651 N N . GLU A 1 84 ? 33.720 -2.584 -55.056 1.00 42.00 84 GLU A N 1
ATOM 652 C CA . GLU A 1 84 ? 34.063 -2.828 -56.481 1.00 42.00 84 GLU A CA 1
ATOM 653 C C . GLU A 1 84 ? 33.471 -1.693 -57.364 1.00 42.00 84 GLU A C 1
ATOM 655 O O . GLU A 1 84 ? 32.311 -1.328 -57.210 1.00 42.00 84 GLU A O 1
ATOM 660 N N . ILE A 1 85 ? 34.319 -0.906 -58.044 1.00 50.47 85 ILE A N 1
ATOM 661 C CA . ILE A 1 85 ? 34.520 -0.854 -59.516 1.00 50.47 85 ILE A CA 1
ATOM 662 C C . ILE A 1 85 ? 33.348 -0.225 -60.308 1.00 50.47 85 ILE A C 1
ATOM 664 O O . ILE A 1 85 ? 32.351 -0.884 -60.581 1.00 50.47 85 ILE A O 1
ATOM 668 N N . SER A 1 86 ? 33.525 1.017 -60.784 1.00 50.31 86 SER A N 1
ATOM 669 C CA . SER A 1 86 ? 33.828 1.316 -62.199 1.00 50.31 86 SER A CA 1
ATOM 670 C C . SER A 1 86 ? 34.270 2.765 -62.395 1.00 50.31 86 SER A C 1
ATOM 672 O O . SER A 1 86 ? 33.901 3.621 -61.563 1.00 50.31 86 SER A O 1
#

Radius of gyration: 23.82 Å; chains: 1; bounding box: 48×16×80 Å

pLDDT: mean 81.29, std 19.91, range [42.0, 98.81]

Foldseek 3Di:
DVVVLVPDQLVRNLVVLLVQLVVLQVVLVVCVVVVVPVSSVVSNVSSVVSNVVSVVSVVVNVVCVVVPDPPPPPPPDPPPPDDDDD